Protein AF-A0A2E5R6D4-F1 (afdb_monomer_lite)

pLDDT: mean 93.15, std 5.1, range [67.31, 98.19]

Secondary structure (DSSP, 8-state):
--HHHHHHHHHHHHHHHHHHHHHHS----HHHHHHHHHHHHHHHHHHHHHHHS-HHHHHHHHHHHHHHHHHTTT--HHHHHHHHHTT--TTPPP--HHHHTTHHHH-TTHHHHHHHHHHHHHHHHHH--

Sequence (129 aa):
MNRNKKISLFIFFSLTQYLIDSYQNPCTTNIGECLLLFHHFVSGYIYLGGFLFNPLYHLIFCTIVLIYWITNNHKCELTVITNKYCEYQENQPFNDFLQILHISSINKNIHWYLLPAIIFYDLYKIFNL

Foldseek 3Di:
DDLVVLVVVLLVQLVVLLVVQCVVQNFPDPVLSVLSSVVSSLVSCLQCVLVSHPLVVSLVSLVVQVVVCVVPVNDDVSQQVSCVRRVHDSPDDGRHPCVVVVVCVVPVCVVVVSSVVSSVVSVCVVVVD

Structure (mmCIF, N/CA/C/O backbone):
data_AF-A0A2E5R6D4-F1
#
_entry.id   AF-A0A2E5R6D4-F1
#
loop_
_atom_site.group_PDB
_atom_site.id
_atom_site.type_symbol
_atom_site.label_atom_id
_atom_site.label_alt_id
_atom_site.label_comp_id
_atom_site.label_asym_id
_atom_site.label_entity_id
_atom_site.label_seq_id
_atom_site.pdbx_PDB_ins_code
_atom_site.Cartn_x
_atom_site.Cartn_y
_atom_site.Cartn_z
_atom_site.occupancy
_atom_site.B_iso_or_equiv
_atom_site.auth_seq_id
_atom_site.auth_comp_id
_atom_site.auth_asym_id
_atom_site.auth_atom_id
_atom_site.pdbx_PDB_model_num
ATOM 1 N N . MET A 1 1 ? -10.110 -10.753 17.405 1.00 86.19 1 MET A N 1
ATOM 2 C CA . MET A 1 1 ? -9.155 -11.690 16.759 1.00 86.19 1 MET A CA 1
ATOM 3 C C . MET A 1 1 ? -7.847 -11.700 17.542 1.00 86.19 1 MET A C 1
ATOM 5 O O . MET A 1 1 ? -7.415 -10.623 17.939 1.00 86.19 1 MET A O 1
ATOM 9 N N . ASN A 1 2 ? -7.242 -12.869 17.802 1.00 95.38 2 ASN A N 1
ATOM 10 C CA . ASN A 1 2 ? -5.959 -12.922 18.518 1.00 95.38 2 ASN A CA 1
ATOM 11 C C . ASN A 1 2 ? -4.821 -12.309 17.671 1.00 95.38 2 ASN A C 1
ATOM 13 O O . ASN A 1 2 ? -4.948 -12.176 16.451 1.00 95.38 2 ASN A O 1
ATOM 17 N N . ARG A 1 3 ? -3.718 -11.919 18.324 1.00 95.12 3 ARG A N 1
ATOM 18 C CA . ARG A 1 3 ? -2.582 -11.236 17.680 1.00 95.12 3 ARG A CA 1
ATOM 19 C C . ARG A 1 3 ? -2.021 -12.020 16.491 1.00 95.12 3 ARG A C 1
ATOM 21 O O . ARG A 1 3 ? -1.806 -11.437 15.436 1.00 95.12 3 ARG A O 1
ATOM 28 N N . ASN A 1 4 ? -1.850 -13.331 16.641 1.00 97.06 4 ASN A N 1
ATOM 29 C CA . ASN A 1 4 ? -1.262 -14.166 15.593 1.00 97.06 4 ASN A CA 1
ATOM 30 C C . ASN A 1 4 ? -2.146 -14.199 14.344 1.00 97.06 4 ASN A C 1
ATOM 32 O O . ASN A 1 4 ? -1.646 -13.968 13.255 1.00 97.06 4 ASN A O 1
ATOM 36 N N . LYS A 1 5 ? -3.468 -14.361 14.494 1.00 97.44 5 LYS A N 1
ATOM 37 C CA . LYS A 1 5 ? -4.402 -14.322 13.358 1.00 97.44 5 LYS A CA 1
ATOM 38 C C . LYS A 1 5 ? -4.417 -12.955 12.662 1.00 97.44 5 LYS A C 1
ATOM 40 O O . LYS A 1 5 ? -4.512 -12.914 11.443 1.00 97.44 5 LYS A O 1
ATOM 45 N N . LYS A 1 6 ? -4.287 -11.849 13.411 1.00 97.69 6 LYS A N 1
ATOM 46 C CA . LYS A 1 6 ? -4.147 -10.489 12.845 1.00 97.69 6 LYS A CA 1
ATOM 47 C C . LYS A 1 6 ? -2.901 -10.368 11.971 1.00 97.69 6 LYS A C 1
ATOM 49 O O . LYS A 1 6 ? -3.001 -9.925 10.834 1.00 97.69 6 LYS A O 1
ATOM 54 N N . ILE A 1 7 ? -1.756 -10.817 12.484 1.00 97.69 7 ILE A N 1
ATOM 55 C CA . ILE A 1 7 ? -0.485 -10.809 11.749 1.00 97.69 7 ILE A CA 1
ATOM 56 C C . ILE A 1 7 ? -0.559 -11.731 10.528 1.00 97.69 7 ILE A C 1
ATOM 58 O O . ILE A 1 7 ? -0.183 -11.315 9.440 1.00 97.69 7 ILE A O 1
ATOM 62 N N . SER A 1 8 ? -1.089 -12.947 10.675 1.00 98.06 8 SER A N 1
ATOM 63 C CA . SER A 1 8 ? -1.243 -13.886 9.561 1.00 98.06 8 SER A CA 1
ATOM 64 C C . SER A 1 8 ? -2.136 -13.329 8.459 1.00 98.06 8 SER A C 1
ATOM 66 O O . SER A 1 8 ? -1.781 -13.455 7.294 1.00 98.06 8 SER A O 1
ATOM 68 N N . LEU A 1 9 ? -3.258 -12.685 8.807 1.00 97.44 9 LEU A N 1
ATOM 69 C CA . LEU A 1 9 ? -4.135 -12.069 7.811 1.00 97.44 9 LEU A CA 1
ATOM 70 C C . LEU A 1 9 ? -3.431 -10.924 7.078 1.00 97.44 9 LEU A C 1
ATOM 72 O O . LEU A 1 9 ? -3.525 -10.841 5.861 1.00 97.44 9 LEU A O 1
ATOM 76 N N . PHE A 1 10 ? -2.704 -10.078 7.810 1.00 97.88 10 PHE A N 1
ATOM 77 C CA . PHE A 1 10 ? -1.928 -8.989 7.225 1.00 97.88 10 PHE A CA 1
ATOM 78 C C . PHE A 1 10 ? -0.848 -9.501 6.260 1.00 97.88 10 PHE A C 1
ATOM 80 O O . PHE A 1 10 ? -0.772 -9.038 5.127 1.00 97.88 10 PHE A O 1
ATOM 87 N N . ILE A 1 11 ? -0.057 -10.496 6.679 1.00 98.06 11 ILE A N 1
ATOM 88 C CA . ILE A 1 11 ? 0.978 -11.113 5.837 1.00 98.06 11 ILE A CA 1
ATOM 89 C C . ILE A 1 11 ? 0.349 -11.746 4.597 1.00 98.06 11 ILE A C 1
ATOM 91 O O . ILE A 1 11 ? 0.813 -11.506 3.489 1.00 98.06 11 ILE A O 1
ATOM 95 N N . PHE A 1 12 ? -0.715 -12.531 4.774 1.00 97.19 12 PHE A N 1
ATOM 96 C CA . PHE A 1 12 ? -1.412 -13.176 3.666 1.00 97.19 12 PHE A CA 1
ATOM 97 C C . PHE A 1 12 ? -1.936 -12.152 2.653 1.00 97.19 12 PHE A C 1
ATOM 99 O O . PHE A 1 12 ? -1.750 -12.327 1.450 1.00 97.19 12 PHE A O 1
ATOM 106 N N . PHE A 1 13 ? -2.544 -11.067 3.138 1.00 95.75 13 PHE A N 1
ATOM 107 C CA . PHE A 1 13 ? -3.062 -9.996 2.296 1.00 95.75 13 PHE A CA 1
ATOM 108 C C . PHE A 1 13 ? -1.953 -9.341 1.462 1.00 95.75 13 PHE A C 1
ATOM 110 O O . PHE A 1 13 ? -2.055 -9.303 0.238 1.00 95.75 13 PHE A O 1
ATOM 117 N N . SER A 1 14 ? -0.870 -8.894 2.104 1.00 97.06 14 SER A N 1
ATOM 118 C CA . SER A 1 14 ? 0.239 -8.212 1.425 1.00 97.06 14 SER A CA 1
ATOM 119 C C . SER A 1 14 ? 0.988 -9.136 0.459 1.00 97.06 14 SER A C 1
ATOM 121 O O . SER A 1 14 ? 1.304 -8.733 -0.657 1.00 97.06 14 SER A O 1
ATOM 123 N N . LEU A 1 15 ? 1.226 -10.398 0.844 1.00 97.38 15 LEU A N 1
ATOM 124 C CA . LEU A 1 15 ? 1.886 -11.378 -0.026 1.00 97.38 15 LEU A CA 1
ATOM 125 C C . LEU A 1 15 ? 1.043 -11.734 -1.247 1.00 97.38 15 LEU A C 1
ATOM 127 O O . LEU A 1 15 ? 1.602 -11.947 -2.314 1.00 97.38 15 LEU A O 1
ATOM 131 N N . THR A 1 16 ? -0.283 -11.790 -1.119 1.00 96.31 16 THR A N 1
ATOM 132 C CA . THR A 1 16 ? -1.153 -12.080 -2.267 1.00 96.31 16 THR A CA 1
ATOM 133 C C . THR A 1 16 ? -1.032 -10.992 -3.332 1.00 96.31 16 THR A C 1
ATOM 135 O O . THR A 1 16 ? -0.881 -11.315 -4.505 1.00 96.31 16 THR A O 1
ATOM 138 N N . GLN A 1 17 ? -1.046 -9.716 -2.933 1.00 95.88 17 GLN A N 1
ATOM 139 C CA . GLN A 1 17 ? -0.858 -8.598 -3.866 1.00 95.88 17 GLN A CA 1
ATOM 140 C C . GLN A 1 17 ? 0.522 -8.653 -4.528 1.00 95.88 17 GLN A C 1
ATOM 142 O O . GLN A 1 17 ? 0.618 -8.609 -5.750 1.00 95.88 17 GLN A O 1
ATOM 147 N N . TYR A 1 18 ? 1.569 -8.856 -3.723 1.00 96.81 18 TYR A N 1
ATOM 148 C CA . TYR A 1 18 ? 2.936 -9.007 -4.214 1.00 96.81 18 TYR A CA 1
ATOM 149 C C . TYR A 1 18 ? 3.086 -10.149 -5.227 1.00 96.81 18 TYR A C 1
ATOM 151 O O . TYR A 1 18 ? 3.688 -9.959 -6.278 1.00 96.81 18 TYR A O 1
ATOM 159 N N . LEU A 1 19 ? 2.523 -11.327 -4.945 1.00 96.31 19 LEU A N 1
ATOM 160 C CA . LEU A 1 19 ? 2.610 -12.478 -5.845 1.00 96.31 19 LEU A CA 1
ATOM 161 C C . LEU A 1 19 ? 1.875 -12.236 -7.166 1.00 96.31 19 LEU A C 1
ATOM 163 O O . LEU A 1 19 ? 2.337 -12.700 -8.205 1.00 96.31 19 LEU A O 1
ATOM 167 N N . ILE A 1 20 ? 0.750 -11.514 -7.139 1.00 95.44 20 ILE A N 1
ATOM 168 C CA . ILE A 1 20 ? 0.038 -11.118 -8.360 1.00 95.44 20 ILE A CA 1
ATOM 169 C C . ILE A 1 20 ? 0.916 -10.186 -9.195 1.00 95.44 20 ILE A C 1
ATOM 171 O O . ILE A 1 20 ? 1.068 -10.424 -10.393 1.00 95.44 20 ILE A O 1
ATOM 175 N N . ASP A 1 21 ? 1.523 -9.172 -8.575 1.00 93.94 21 ASP A N 1
ATOM 176 C CA . ASP A 1 21 ? 2.395 -8.240 -9.288 1.00 93.94 21 ASP A CA 1
ATOM 177 C C . ASP A 1 21 ? 3.651 -8.913 -9.829 1.00 93.94 21 ASP A C 1
ATOM 179 O O . ASP A 1 21 ? 3.923 -8.786 -11.015 1.00 93.94 21 ASP A O 1
ATOM 183 N N . SER A 1 22 ? 4.356 -9.698 -9.014 1.00 94.56 22 SER A N 1
ATOM 184 C CA . SER A 1 22 ? 5.556 -10.431 -9.438 1.00 94.56 22 SER A CA 1
ATOM 185 C C . SER A 1 22 ? 5.256 -11.417 -10.580 1.00 94.56 22 SER A C 1
ATOM 187 O O . SER A 1 22 ? 6.093 -11.637 -11.453 1.00 94.56 22 SER A O 1
ATOM 189 N N . TYR A 1 23 ? 4.038 -11.972 -10.637 1.00 94.81 23 TYR A N 1
ATOM 190 C CA . TYR A 1 23 ? 3.605 -12.822 -11.747 1.00 94.81 23 TYR A CA 1
ATOM 191 C C . TYR A 1 23 ? 3.263 -12.036 -13.024 1.00 94.81 23 TYR A C 1
ATOM 193 O O . TYR A 1 23 ? 3.626 -12.463 -14.119 1.00 94.81 23 TYR A O 1
ATOM 201 N N . GLN A 1 24 ? 2.541 -10.916 -12.913 1.00 93.25 24 GLN A N 1
ATOM 202 C CA . GLN A 1 24 ? 2.071 -10.147 -14.075 1.00 93.25 24 GLN A CA 1
ATOM 203 C C . GLN A 1 24 ? 3.142 -9.219 -14.654 1.00 93.25 24 GLN A C 1
ATOM 205 O O . GLN A 1 24 ? 3.241 -9.067 -15.870 1.00 93.25 24 GLN A O 1
ATOM 210 N N . ASN A 1 25 ? 3.930 -8.605 -13.779 1.00 92.38 25 ASN A N 1
ATOM 211 C CA . ASN A 1 25 ? 5.011 -7.682 -14.080 1.00 92.38 25 ASN A CA 1
ATOM 212 C C . ASN A 1 25 ? 6.234 -8.141 -13.271 1.00 92.38 25 ASN A C 1
ATOM 214 O O . ASN A 1 25 ? 6.427 -7.671 -12.149 1.00 92.38 25 ASN A O 1
ATOM 218 N N . PRO A 1 26 ? 7.023 -9.101 -13.782 1.00 93.31 26 PRO A N 1
ATOM 219 C CA . PRO A 1 26 ? 8.186 -9.615 -13.067 1.00 93.31 26 PRO A CA 1
ATOM 220 C C . PRO A 1 26 ? 9.302 -8.568 -12.995 1.00 93.31 26 PRO A C 1
ATOM 222 O O . PRO A 1 26 ? 9.675 -7.977 -14.012 1.00 93.31 26 PRO A O 1
ATOM 225 N N . CYS A 1 27 ? 9.869 -8.379 -11.802 1.00 94.19 27 CYS A N 1
ATOM 226 C CA . CYS A 1 27 ? 10.980 -7.463 -11.580 1.00 94.19 27 CYS A CA 1
ATOM 227 C C . CYS A 1 27 ? 12.305 -8.217 -11.730 1.00 94.19 27 CYS A C 1
ATOM 229 O O . CYS A 1 27 ? 12.508 -9.292 -11.168 1.00 94.19 27 CYS A O 1
ATOM 231 N N . THR A 1 28 ? 13.243 -7.661 -12.492 1.00 92.69 28 THR A N 1
ATOM 232 C CA . THR A 1 28 ? 14.514 -8.338 -12.805 1.00 92.69 28 THR A CA 1
ATOM 233 C C . THR A 1 28 ? 15.596 -8.122 -11.747 1.00 92.69 28 THR A C 1
ATOM 235 O O . THR A 1 28 ? 16.626 -8.799 -11.774 1.00 92.69 28 THR A O 1
ATOM 238 N N . THR A 1 29 ? 15.390 -7.195 -10.804 1.00 96.69 29 THR A N 1
ATOM 239 C CA . THR A 1 29 ? 16.390 -6.834 -9.795 1.00 96.69 29 THR A CA 1
ATOM 240 C C . THR A 1 29 ? 15.961 -7.247 -8.391 1.00 96.69 29 THR A C 1
ATOM 242 O O . THR A 1 29 ? 14.836 -7.003 -7.963 1.00 96.69 29 THR A O 1
ATOM 245 N N . ASN A 1 30 ? 16.897 -7.805 -7.614 1.00 96.62 30 ASN A N 1
ATOM 246 C CA . ASN A 1 30 ? 16.637 -8.192 -6.220 1.00 96.62 30 ASN A CA 1
ATOM 247 C C . ASN A 1 30 ? 16.227 -6.994 -5.346 1.00 96.62 30 ASN A C 1
ATOM 249 O O . ASN A 1 30 ? 15.413 -7.130 -4.438 1.00 96.62 30 ASN A O 1
ATOM 253 N N . ILE A 1 31 ? 16.812 -5.817 -5.600 1.00 97.62 31 ILE A N 1
ATOM 254 C CA . ILE A 1 31 ? 16.472 -4.591 -4.867 1.00 97.62 31 ILE A CA 1
ATOM 255 C C . ILE A 1 31 ? 15.043 -4.165 -5.209 1.00 97.62 31 ILE A C 1
ATOM 257 O O . ILE A 1 31 ? 14.280 -3.848 -4.300 1.00 97.62 31 ILE A O 1
ATOM 261 N N . GLY A 1 32 ? 14.676 -4.191 -6.492 1.00 96.69 32 GLY A N 1
ATOM 262 C CA . GLY A 1 32 ? 13.325 -3.884 -6.940 1.00 96.69 32 GLY A CA 1
ATOM 263 C C . GLY A 1 32 ? 12.289 -4.858 -6.380 1.00 96.69 32 GLY A C 1
ATOM 264 O O . GLY A 1 32 ? 11.279 -4.408 -5.856 1.00 96.69 32 GLY A O 1
ATOM 265 N N . GLU A 1 33 ? 12.576 -6.162 -6.364 1.00 96.81 33 GLU A N 1
ATOM 266 C CA . GLU A 1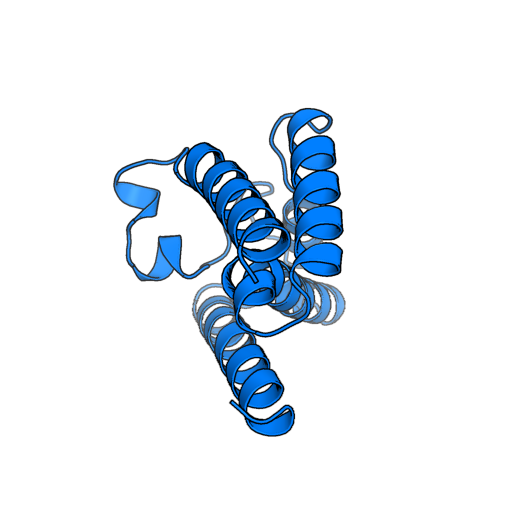 33 ? 11.717 -7.183 -5.742 1.00 96.81 33 GLU A CA 1
ATOM 267 C C . GLU A 1 33 ? 11.496 -6.927 -4.241 1.00 96.81 33 GLU A C 1
ATOM 269 O O . GLU A 1 33 ? 10.364 -6.942 -3.754 1.00 96.81 33 GLU A O 1
ATOM 274 N N . CYS A 1 34 ? 12.556 -6.599 -3.495 1.00 97.81 34 CYS A N 1
ATOM 275 C CA . CYS A 1 34 ? 12.435 -6.216 -2.086 1.00 97.81 34 CYS A CA 1
ATOM 276 C C . CYS A 1 34 ? 11.590 -4.946 -1.895 1.00 97.81 34 CYS A C 1
ATOM 278 O O . CYS A 1 34 ? 10.797 -4.867 -0.954 1.00 97.81 34 CYS A O 1
ATOM 280 N N . LEU A 1 35 ? 11.758 -3.948 -2.768 1.00 97.50 35 LEU A N 1
ATOM 281 C CA . LEU A 1 35 ? 10.987 -2.705 -2.734 1.00 97.50 35 LEU A CA 1
ATOM 282 C C . LEU A 1 35 ? 9.515 -2.934 -3.091 1.00 97.50 35 LEU A C 1
ATOM 284 O O . LEU A 1 35 ? 8.647 -2.371 -2.428 1.00 97.50 35 LEU A O 1
ATOM 288 N N . LEU A 1 36 ? 9.233 -3.796 -4.068 1.00 96.75 36 LEU A N 1
ATOM 289 C CA . LEU A 1 36 ? 7.886 -4.192 -4.469 1.00 96.75 36 LEU A CA 1
ATOM 290 C C . LEU A 1 36 ? 7.175 -4.906 -3.319 1.00 96.75 36 LEU A C 1
ATOM 292 O O . LEU A 1 36 ? 6.073 -4.520 -2.926 1.00 96.75 36 LEU A O 1
ATOM 296 N N . LEU A 1 37 ? 7.840 -5.877 -2.691 1.00 97.50 37 LEU A N 1
ATOM 297 C CA . LEU A 1 37 ? 7.326 -6.538 -1.495 1.00 97.50 37 LEU A CA 1
ATOM 298 C C . LEU A 1 37 ? 7.025 -5.522 -0.385 1.00 97.50 37 LEU A C 1
ATOM 300 O O . LEU A 1 37 ? 5.928 -5.514 0.179 1.00 97.50 37 LEU A O 1
ATOM 304 N N . PHE A 1 38 ? 7.979 -4.637 -0.086 1.00 97.69 38 PHE A N 1
ATOM 305 C CA . PHE A 1 38 ? 7.808 -3.594 0.923 1.00 97.69 38 PHE A CA 1
ATOM 306 C C . PHE A 1 38 ? 6.640 -2.654 0.593 1.00 97.69 38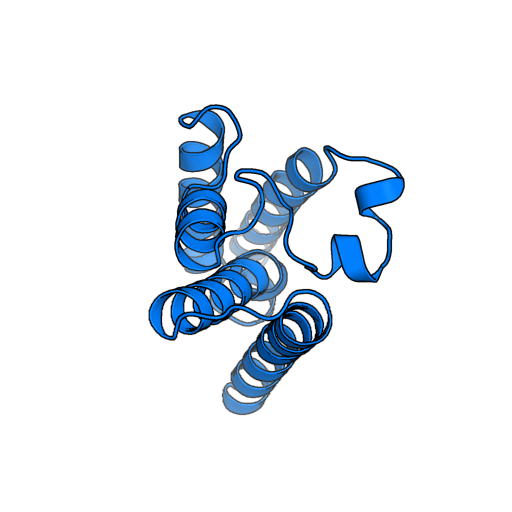 PHE A C 1
ATOM 308 O O . PHE A 1 38 ? 5.852 -2.325 1.482 1.00 97.69 38 PHE A O 1
ATOM 315 N N . HIS A 1 39 ? 6.471 -2.284 -0.677 1.00 96.31 39 HIS A N 1
ATOM 316 C CA . HIS A 1 39 ? 5.346 -1.484 -1.149 1.00 96.31 39 HIS A CA 1
ATOM 317 C C . HIS A 1 39 ? 4.004 -2.139 -0.817 1.00 96.31 39 HIS A C 1
ATOM 319 O O . HIS A 1 39 ? 3.127 -1.478 -0.258 1.00 96.31 39 HIS A O 1
ATOM 325 N N . HIS A 1 40 ? 3.841 -3.438 -1.074 1.00 96.62 40 HIS A N 1
ATOM 326 C CA . HIS A 1 40 ? 2.596 -4.133 -0.737 1.00 96.62 40 HIS A CA 1
ATOM 327 C C . HIS A 1 40 ? 2.360 -4.249 0.768 1.00 96.62 40 HIS A C 1
ATOM 329 O O . HIS A 1 40 ? 1.218 -4.151 1.209 1.00 96.62 40 HIS A O 1
ATOM 335 N N . PHE A 1 41 ? 3.408 -4.373 1.586 1.00 97.38 41 PHE A N 1
ATOM 336 C CA . PHE A 1 41 ? 3.257 -4.294 3.043 1.00 97.38 41 PHE A CA 1
ATOM 337 C C . PHE A 1 41 ? 2.790 -2.911 3.510 1.00 97.38 41 PHE A C 1
ATOM 339 O O . PHE A 1 41 ? 1.925 -2.826 4.383 1.00 97.38 41 PHE A O 1
ATOM 346 N N . VAL A 1 42 ? 3.319 -1.836 2.921 1.00 95.81 42 VAL A N 1
ATOM 347 C CA . VAL A 1 42 ? 2.872 -0.462 3.197 1.00 95.81 42 VAL A CA 1
ATOM 348 C C . VAL A 1 42 ? 1.417 -0.274 2.769 1.00 95.81 42 VAL A C 1
ATOM 350 O O . VAL A 1 42 ? 0.601 0.174 3.572 1.00 95.81 42 VAL A O 1
ATOM 353 N N . SER A 1 43 ? 1.074 -0.673 1.544 1.00 94.19 43 SER A N 1
ATOM 354 C CA . SER A 1 43 ? -0.289 -0.605 1.006 1.00 94.19 43 SER A CA 1
ATOM 355 C C . SER A 1 43 ? -1.274 -1.403 1.866 1.00 94.19 43 SER A C 1
ATOM 357 O O . SER A 1 43 ? -2.297 -0.882 2.312 1.00 94.19 43 SER A O 1
ATOM 359 N N . GLY A 1 44 ? -0.924 -2.641 2.221 1.00 95.81 44 GLY A N 1
ATOM 360 C CA . GLY A 1 44 ? -1.713 -3.466 3.129 1.00 95.81 44 GLY A CA 1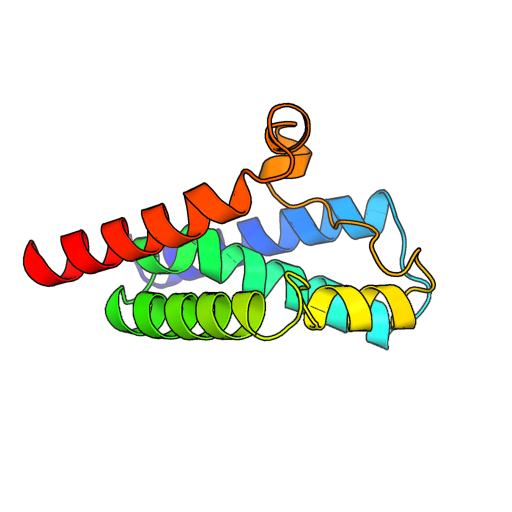
ATOM 361 C C . GLY A 1 44 ? -1.893 -2.830 4.504 1.00 95.81 44 GLY A C 1
ATOM 362 O O . GLY A 1 44 ? -2.968 -2.954 5.095 1.00 95.81 44 GLY A O 1
ATOM 363 N N . TYR A 1 45 ? -0.875 -2.130 5.018 1.00 97.19 45 TYR A N 1
ATOM 364 C CA . TYR A 1 45 ? -0.983 -1.464 6.311 1.00 97.19 45 TYR A CA 1
ATOM 365 C C . TYR A 1 45 ? -1.936 -0.278 6.221 1.00 97.19 45 TYR A C 1
ATOM 367 O O . TYR A 1 45 ? -2.759 -0.165 7.112 1.00 97.19 45 TYR A O 1
ATOM 375 N N . ILE A 1 46 ? -1.910 0.512 5.141 1.00 95.56 46 ILE A N 1
ATOM 376 C CA . ILE A 1 46 ? -2.869 1.610 4.903 1.00 95.56 46 ILE A CA 1
ATOM 377 C C . ILE A 1 46 ? -4.315 1.096 4.872 1.00 95.56 46 ILE A C 1
ATOM 379 O O . ILE A 1 46 ? -5.205 1.710 5.452 1.00 95.56 46 ILE A O 1
ATOM 383 N N . TYR A 1 47 ? -4.576 -0.027 4.196 1.00 94.50 47 TYR A N 1
ATOM 384 C CA . TYR A 1 47 ? -5.949 -0.515 4.032 1.00 94.50 47 TYR A CA 1
ATOM 385 C C . TYR A 1 47 ? -6.488 -1.282 5.245 1.00 94.50 47 TYR A C 1
ATOM 387 O O . TYR A 1 47 ? -7.683 -1.210 5.533 1.00 94.50 47 TYR A O 1
ATOM 395 N N . LEU A 1 48 ? -5.645 -2.045 5.948 1.00 95.88 48 LEU A N 1
ATOM 396 C CA . LEU A 1 48 ? -6.092 -2.956 7.010 1.00 95.88 48 LEU A CA 1
ATOM 397 C C . LEU A 1 48 ? -5.583 -2.588 8.405 1.00 95.88 48 LEU A C 1
ATOM 399 O O . LEU A 1 48 ? -6.049 -3.164 9.393 1.00 95.88 48 LEU A O 1
ATOM 403 N N . GLY A 1 49 ? -4.628 -1.668 8.523 1.00 96.25 49 GLY A N 1
ATOM 404 C CA . GLY A 1 49 ? -3.886 -1.447 9.757 1.00 96.25 49 GLY A CA 1
ATOM 405 C C . GLY A 1 49 ? -4.758 -0.957 10.907 1.00 96.25 49 GLY A C 1
ATOM 406 O O . GLY A 1 49 ? -4.635 -1.478 12.013 1.00 96.25 49 GLY A O 1
ATOM 407 N N . GLY A 1 50 ? -5.708 -0.058 10.651 1.00 95.12 50 GLY A N 1
ATOM 408 C CA . GLY A 1 50 ? -6.643 0.445 11.667 1.00 95.12 50 GLY A CA 1
ATOM 409 C C . GLY A 1 50 ? -7.614 -0.621 12.183 1.00 95.12 50 GLY A C 1
ATOM 410 O O . GLY A 1 50 ? -8.024 -0.607 13.342 1.00 95.12 50 GLY A O 1
ATOM 411 N N . PHE A 1 51 ? -7.955 -1.603 11.343 1.00 95.19 51 PHE A N 1
ATOM 412 C CA . PHE A 1 51 ? -8.794 -2.743 11.725 1.00 95.19 51 PHE A CA 1
ATOM 413 C C . PHE A 1 51 ? -8.003 -3.834 12.468 1.00 95.19 51 PHE A C 1
ATOM 415 O O . PHE A 1 51 ? -8.498 -4.448 13.421 1.00 95.19 51 PHE A O 1
ATOM 422 N N . LEU A 1 52 ? -6.768 -4.099 12.039 1.00 96.88 52 LEU A N 1
ATOM 423 C CA . LEU A 1 52 ? -5.949 -5.190 12.563 1.00 96.88 52 LEU A CA 1
ATOM 424 C C . LEU A 1 52 ? -5.106 -4.793 13.772 1.00 96.88 52 LEU A C 1
ATOM 426 O O . LEU A 1 52 ? -4.948 -5.605 14.689 1.00 96.88 52 LEU A O 1
ATOM 430 N N . PHE A 1 53 ? -4.599 -3.571 13.823 1.00 96.50 53 PHE A N 1
ATOM 431 C CA . PHE A 1 53 ? -3.629 -3.111 14.813 1.00 96.50 53 PHE A CA 1
ATOM 432 C C . PHE A 1 53 ? -4.186 -1.949 15.642 1.00 96.50 53 PHE A C 1
ATOM 434 O O . PHE A 1 53 ? -5.384 -1.899 15.914 1.00 96.50 53 PHE A O 1
ATOM 441 N N . ASN A 1 54 ? -3.306 -1.099 16.171 1.00 96.81 54 ASN A N 1
ATOM 442 C CA . ASN A 1 54 ? -3.702 0.037 16.988 1.00 96.81 54 ASN A CA 1
ATOM 443 C C . ASN A 1 54 ? -4.139 1.200 16.067 1.00 96.81 54 ASN A C 1
ATOM 445 O O . ASN A 1 54 ? -3.315 1.654 15.267 1.00 96.81 54 ASN A O 1
ATOM 449 N N . PRO A 1 55 ? -5.382 1.703 16.188 1.00 97.06 55 PRO A N 1
ATOM 450 C CA . PRO A 1 55 ? -5.901 2.741 15.299 1.00 97.06 55 PRO A CA 1
ATOM 451 C C . PRO A 1 55 ? -5.175 4.084 15.448 1.00 97.06 55 PRO A C 1
ATOM 453 O O . PRO A 1 55 ? -5.083 4.820 14.477 1.00 97.06 55 PRO A O 1
ATOM 456 N N . LEU A 1 56 ? -4.585 4.397 16.609 1.00 97.38 56 LEU A N 1
ATOM 457 C CA . LEU A 1 56 ? -3.803 5.625 16.793 1.00 97.38 56 LEU A CA 1
ATOM 458 C C . LEU A 1 56 ? -2.514 5.604 15.962 1.00 97.38 56 LEU A C 1
ATOM 460 O O . LEU A 1 56 ? -2.204 6.574 15.277 1.00 97.38 56 LEU A O 1
ATOM 464 N N . TYR A 1 57 ? -1.765 4.497 15.987 1.00 97.81 57 TYR A N 1
ATOM 465 C CA . TYR A 1 57 ? -0.548 4.377 15.172 1.00 97.81 57 TYR A CA 1
ATOM 466 C C . TYR A 1 57 ? -0.863 4.326 13.680 1.00 97.81 57 TYR A C 1
ATOM 468 O O . TYR A 1 57 ? -0.107 4.857 12.868 1.00 97.81 57 TYR A O 1
ATOM 476 N N . HIS A 1 58 ? -1.980 3.701 13.320 1.00 98.19 58 HIS A N 1
ATOM 477 C CA . HIS A 1 58 ? -2.457 3.682 11.949 1.00 98.19 58 HIS A CA 1
ATOM 478 C C . HIS A 1 58 ? -2.869 5.077 11.455 1.00 98.19 58 HIS A C 1
ATOM 480 O O . HIS A 1 58 ? -2.421 5.491 10.388 1.00 98.19 58 HIS A O 1
ATOM 486 N N . LEU A 1 59 ? -3.603 5.840 12.271 1.00 98.06 59 LEU A N 1
ATOM 487 C CA . LEU A 1 59 ? -3.987 7.223 11.991 1.00 98.06 59 LEU A CA 1
ATOM 488 C C . LEU A 1 59 ? -2.766 8.114 11.756 1.00 98.06 59 LEU A C 1
ATOM 490 O O . LEU A 1 59 ? -2.712 8.840 10.762 1.00 98.06 59 LEU A O 1
ATOM 494 N N . ILE A 1 60 ? -1.778 8.055 12.656 1.00 98.12 60 ILE A N 1
ATOM 495 C CA . ILE A 1 60 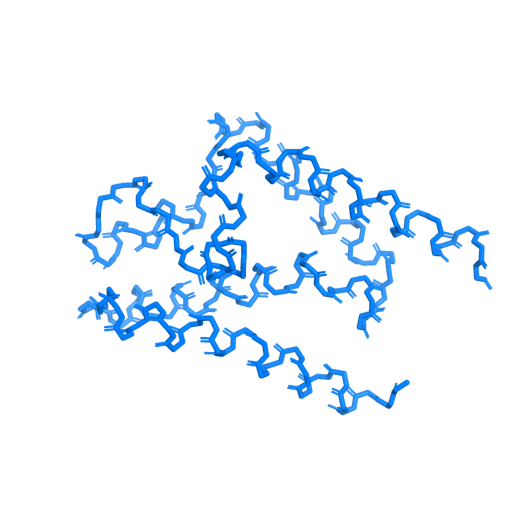? -0.528 8.820 12.525 1.00 98.12 60 ILE A CA 1
ATOM 496 C C . ILE A 1 60 ? 0.162 8.464 11.205 1.00 98.12 60 ILE A C 1
ATOM 498 O O . ILE A 1 60 ? 0.537 9.356 10.445 1.00 98.12 60 ILE A O 1
ATOM 502 N N . PHE A 1 61 ? 0.279 7.170 10.902 1.00 97.44 61 PHE A N 1
ATOM 503 C CA . PHE A 1 61 ? 0.897 6.696 9.669 1.00 97.44 61 PHE A CA 1
ATOM 504 C C . PHE A 1 61 ? 0.160 7.194 8.419 1.00 97.44 61 PHE A C 1
ATOM 506 O O . PHE A 1 61 ? 0.776 7.808 7.550 1.00 97.44 61 PHE A O 1
ATOM 513 N N . CYS A 1 62 ? -1.159 6.997 8.340 1.00 96.94 62 CYS A N 1
ATOM 514 C CA . CYS A 1 62 ? -1.974 7.430 7.204 1.00 96.94 62 CYS A CA 1
ATOM 515 C C . CYS A 1 62 ? -1.952 8.950 7.019 1.00 96.94 62 CYS A C 1
ATOM 517 O O . CYS A 1 62 ? -1.937 9.430 5.888 1.00 96.94 62 CYS A O 1
ATOM 519 N N . THR A 1 63 ? -1.891 9.710 8.113 1.00 96.38 63 THR A N 1
ATOM 520 C CA . THR A 1 63 ? -1.773 11.173 8.070 1.00 96.38 63 THR A CA 1
ATOM 521 C C . THR A 1 63 ? -0.432 11.600 7.476 1.00 96.38 63 THR A C 1
ATOM 523 O O . THR A 1 63 ? -0.404 12.462 6.601 1.00 96.38 63 THR A O 1
ATOM 526 N N . ILE A 1 64 ? 0.676 10.970 7.887 1.00 95.06 64 ILE A N 1
ATOM 527 C CA . ILE A 1 64 ? 2.006 11.220 7.306 1.00 95.06 64 ILE A CA 1
ATOM 528 C C . ILE A 1 64 ? 2.007 10.883 5.814 1.00 95.06 64 ILE A C 1
ATOM 530 O O . ILE A 1 64 ? 2.471 11.691 5.015 1.00 95.06 64 ILE A O 1
ATOM 534 N N . VAL A 1 65 ? 1.449 9.730 5.430 1.00 93.44 65 VAL A N 1
ATOM 535 C CA . VAL A 1 65 ? 1.334 9.326 4.021 1.00 93.44 65 VAL A CA 1
ATOM 536 C C . VAL A 1 65 ? 0.512 10.338 3.223 1.00 93.44 65 VAL A C 1
ATOM 538 O O . VAL A 1 65 ? 0.945 10.746 2.149 1.00 93.44 65 VAL A O 1
ATOM 541 N N . LEU A 1 66 ? -0.635 10.788 3.742 1.00 92.75 66 LEU A N 1
ATOM 542 C CA . LEU A 1 66 ? -1.485 11.775 3.073 1.00 92.75 66 LEU A CA 1
ATOM 543 C C . LEU A 1 66 ? -0.760 13.113 2.885 1.00 92.75 66 LEU A C 1
ATOM 545 O O . LEU A 1 66 ? -0.770 13.656 1.782 1.00 92.75 66 LEU A O 1
ATOM 549 N N . ILE A 1 67 ? -0.112 13.627 3.936 1.00 92.69 67 ILE A N 1
ATOM 550 C CA . ILE A 1 67 ? 0.678 14.864 3.865 1.00 92.69 67 ILE A CA 1
ATOM 551 C C . ILE A 1 67 ? 1.767 14.713 2.809 1.00 92.69 67 ILE A C 1
ATOM 553 O O . ILE A 1 67 ? 1.861 15.545 1.909 1.00 92.69 67 ILE A O 1
ATOM 557 N N . TYR A 1 68 ? 2.537 13.627 2.885 1.00 91.19 68 TYR A N 1
ATOM 558 C CA . TYR A 1 68 ? 3.615 13.347 1.948 1.00 91.19 68 TYR A CA 1
ATOM 559 C C . TYR A 1 68 ? 3.103 13.326 0.501 1.00 91.19 68 TYR A C 1
ATOM 561 O O . TYR A 1 68 ? 3.685 13.958 -0.381 1.00 91.19 68 TYR A O 1
ATOM 569 N N . TRP A 1 69 ? 1.963 12.675 0.269 1.00 89.00 69 TRP A N 1
ATOM 570 C CA . TRP A 1 69 ? 1.355 12.560 -1.050 1.00 89.00 69 TRP A CA 1
ATOM 571 C C . TRP A 1 69 ? 0.889 13.909 -1.613 1.00 89.00 69 TRP A C 1
ATOM 573 O O . TRP A 1 69 ? 1.110 14.198 -2.791 1.00 89.00 69 TRP A O 1
ATOM 583 N N . ILE A 1 70 ? 0.291 14.756 -0.769 1.00 90.88 70 ILE A N 1
ATOM 584 C CA . ILE A 1 70 ? -0.108 16.124 -1.130 1.00 90.88 70 ILE A CA 1
ATOM 585 C C . ILE A 1 70 ? 1.126 16.973 -1.460 1.00 90.88 70 ILE A C 1
ATOM 587 O O . ILE A 1 70 ? 1.112 17.714 -2.439 1.00 90.88 70 ILE A O 1
ATOM 591 N N . THR A 1 71 ? 2.204 16.855 -0.682 1.00 92.94 71 THR A N 1
ATOM 592 C CA . THR A 1 71 ? 3.421 17.657 -0.884 1.00 92.94 71 THR A CA 1
ATOM 593 C C . THR A 1 71 ? 4.288 17.194 -2.053 1.00 92.94 71 TH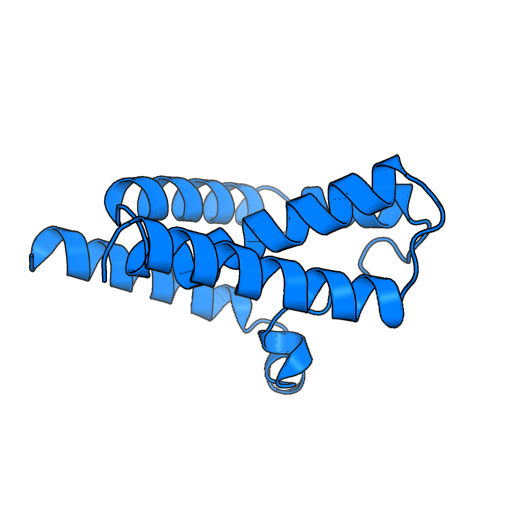R A C 1
ATOM 595 O O . THR A 1 71 ? 5.093 17.978 -2.546 1.00 92.94 71 THR A O 1
ATOM 598 N N . ASN A 1 72 ? 4.131 15.951 -2.519 1.00 88.56 72 ASN A N 1
ATOM 599 C CA . ASN A 1 72 ? 4.966 15.364 -3.568 1.00 88.56 72 ASN A CA 1
ATOM 600 C C . ASN A 1 72 ? 4.203 15.153 -4.888 1.00 88.56 72 ASN A C 1
ATOM 602 O O . ASN A 1 72 ? 4.203 14.062 -5.459 1.00 88.56 72 ASN A O 1
ATOM 606 N N . ASN A 1 73 ? 3.514 16.196 -5.368 1.00 85.56 73 ASN A N 1
ATOM 607 C CA . ASN A 1 73 ? 2.804 16.220 -6.659 1.00 85.56 73 ASN A CA 1
ATOM 608 C C . ASN A 1 73 ? 1.868 15.023 -6.893 1.00 85.56 73 ASN A C 1
ATOM 610 O O . ASN A 1 73 ? 1.766 14.522 -8.013 1.00 85.56 73 ASN A O 1
ATOM 614 N N . HIS A 1 74 ? 1.205 14.535 -5.843 1.00 81.94 74 HIS A N 1
ATOM 615 C CA . HIS A 1 74 ? 0.317 13.379 -5.936 1.00 81.94 74 HIS A CA 1
ATOM 616 C C . HIS A 1 74 ? 1.024 12.096 -6.412 1.00 81.94 74 HIS A C 1
ATOM 618 O O . HIS A 1 74 ? 0.379 11.193 -6.950 1.00 81.94 74 HIS A O 1
ATOM 624 N N . LYS A 1 75 ? 2.330 11.958 -6.156 1.00 80.19 75 LYS A N 1
ATOM 625 C CA . LYS A 1 75 ? 3.092 10.726 -6.384 1.00 80.19 75 LYS A CA 1
ATOM 626 C C . LYS A 1 75 ? 3.430 10.027 -5.067 1.00 80.19 75 LYS A C 1
ATOM 628 O O . LYS A 1 75 ? 3.779 10.662 -4.074 1.00 80.19 75 LYS A O 1
ATOM 633 N N . CYS A 1 76 ? 3.366 8.698 -5.077 1.00 85.56 76 CYS A N 1
ATOM 634 C CA . CYS A 1 76 ? 3.974 7.881 -4.034 1.00 85.56 76 CYS A CA 1
ATOM 635 C C . CYS A 1 76 ? 5.441 7.642 -4.412 1.00 85.56 76 CYS A C 1
ATOM 637 O O . CYS A 1 76 ? 5.723 6.930 -5.375 1.00 85.56 76 CYS A O 1
ATOM 639 N N . GLU A 1 77 ? 6.381 8.232 -3.671 1.00 89.44 77 GLU A N 1
ATOM 640 C CA . GLU A 1 77 ? 7.814 8.099 -3.971 1.00 89.44 77 GLU A CA 1
ATOM 641 C C . GLU A 1 77 ? 8.274 6.638 -3.925 1.00 89.44 77 GLU A C 1
ATOM 643 O O . GLU A 1 77 ? 9.059 6.216 -4.769 1.00 89.44 77 GLU A O 1
ATOM 648 N N . LEU A 1 78 ? 7.714 5.833 -3.015 1.00 92.25 78 LEU A N 1
ATOM 649 C CA . LEU A 1 78 ? 8.001 4.402 -2.965 1.00 92.25 78 LEU A CA 1
ATOM 650 C C . LEU A 1 78 ? 7.655 3.707 -4.289 1.00 92.25 78 LEU A C 1
ATOM 652 O O . LEU A 1 78 ? 8.436 2.883 -4.754 1.00 92.25 78 LEU A O 1
ATOM 656 N N . THR A 1 79 ? 6.535 4.060 -4.927 1.00 92.56 79 THR A N 1
ATOM 657 C CA . THR A 1 79 ? 6.179 3.539 -6.257 1.00 92.56 79 THR A CA 1
ATOM 658 C C . THR A 1 79 ? 7.186 3.972 -7.313 1.00 92.56 79 THR A C 1
ATOM 660 O O . THR A 1 79 ? 7.681 3.132 -8.054 1.00 92.56 79 THR A O 1
ATOM 663 N N . VAL A 1 80 ? 7.555 5.255 -7.345 1.00 93.75 80 VAL A N 1
ATOM 664 C CA . VAL A 1 80 ? 8.519 5.794 -8.323 1.00 93.75 80 VAL A CA 1
ATOM 665 C C . VAL A 1 80 ? 9.886 5.118 -8.186 1.00 93.75 80 VAL A C 1
ATOM 667 O O . VAL A 1 80 ? 10.480 4.702 -9.180 1.00 93.75 80 VAL A O 1
ATOM 670 N N . ILE A 1 81 ? 10.378 4.968 -6.954 1.00 95.19 81 ILE A N 1
ATOM 671 C CA . ILE A 1 81 ? 11.648 4.294 -6.670 1.00 95.19 81 ILE A CA 1
ATOM 672 C C . ILE A 1 81 ? 11.560 2.822 -7.080 1.00 95.19 81 ILE A C 1
ATOM 674 O O . ILE A 1 81 ? 12.455 2.333 -7.764 1.00 95.19 81 ILE A O 1
ATOM 678 N N . THR A 1 82 ? 10.483 2.124 -6.715 1.00 96.00 82 THR A N 1
ATOM 679 C CA . THR A 1 82 ? 10.298 0.708 -7.067 1.00 96.00 82 THR A CA 1
ATOM 680 C C . THR A 1 82 ? 10.259 0.521 -8.585 1.00 96.00 82 THR A C 1
ATOM 682 O O . THR A 1 82 ? 11.020 -0.288 -9.108 1.00 96.00 82 THR A O 1
ATOM 685 N N . ASN A 1 83 ? 9.477 1.333 -9.306 1.00 95.69 83 ASN A N 1
ATOM 686 C CA . ASN A 1 83 ? 9.407 1.309 -10.771 1.00 95.69 83 ASN A CA 1
ATOM 687 C C . ASN A 1 83 ? 10.777 1.534 -11.410 1.00 95.69 83 ASN A C 1
ATOM 689 O O . ASN A 1 83 ? 11.139 0.830 -12.346 1.00 95.69 83 ASN A O 1
ATOM 693 N N . LYS A 1 84 ? 11.574 2.461 -10.868 1.00 96.12 84 LYS A N 1
ATOM 694 C CA . LYS A 1 84 ? 12.940 2.704 -11.340 1.00 96.12 84 LYS A CA 1
ATOM 695 C C . LYS A 1 84 ? 13.839 1.474 -11.177 1.00 96.12 84 LYS A C 1
ATOM 697 O O . LYS A 1 84 ? 14.585 1.162 -12.097 1.00 96.12 84 LYS A O 1
ATOM 702 N N . TYR A 1 85 ? 13.796 0.795 -10.030 1.00 97.00 85 TYR A N 1
ATOM 703 C CA . TYR A 1 85 ? 14.616 -0.401 -9.790 1.00 9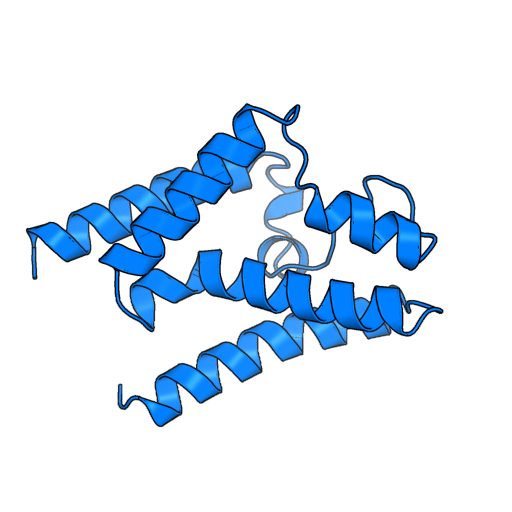7.00 85 TYR A CA 1
ATOM 704 C C . TYR A 1 85 ? 14.124 -1.635 -10.551 1.00 97.00 85 TYR A C 1
ATOM 706 O O . TYR A 1 85 ? 14.932 -2.510 -10.850 1.00 97.00 85 TYR A O 1
ATOM 714 N N . CYS A 1 86 ? 12.834 -1.709 -10.865 1.00 95.25 86 CYS A N 1
ATOM 715 C CA . CYS A 1 86 ? 12.260 -2.784 -11.670 1.00 95.25 86 CYS A CA 1
ATOM 716 C C . CYS A 1 86 ? 12.235 -2.491 -13.175 1.00 95.25 86 CYS A C 1
ATOM 718 O O . CYS A 1 86 ? 11.743 -3.316 -13.935 1.00 95.25 86 CYS A O 1
ATOM 720 N N . GLU A 1 87 ? 12.769 -1.344 -13.607 1.00 95.12 87 GLU A N 1
ATOM 721 C CA . GLU A 1 87 ? 12.782 -0.914 -15.013 1.00 95.12 87 GLU A CA 1
ATOM 722 C C . GLU A 1 87 ? 11.373 -0.815 -15.635 1.00 95.12 87 GLU A C 1
ATOM 724 O O . GLU A 1 87 ? 11.182 -0.968 -16.841 1.00 95.12 87 GLU A O 1
ATOM 729 N N . TYR A 1 88 ? 10.368 -0.523 -14.807 1.00 94.12 88 TYR A N 1
ATOM 730 C CA . TYR A 1 88 ? 8.998 -0.268 -15.248 1.00 94.12 88 TYR A CA 1
ATOM 731 C C . TYR A 1 88 ? 8.841 1.170 -15.743 1.00 94.12 88 TYR A C 1
ATOM 733 O O . TYR A 1 88 ? 9.693 2.036 -15.518 1.00 94.12 88 TYR A O 1
ATOM 741 N N . GLN A 1 89 ? 7.704 1.465 -16.382 1.00 92.06 89 GLN A N 1
ATOM 742 C CA . GLN A 1 89 ? 7.346 2.860 -16.642 1.00 92.06 89 GLN A CA 1
ATOM 743 C C . GLN A 1 89 ? 7.242 3.616 -15.307 1.00 92.06 89 GLN A C 1
ATOM 745 O O . GLN A 1 89 ? 6.666 3.105 -14.352 1.00 92.06 89 GLN A O 1
ATOM 750 N N . GLU A 1 90 ? 7.769 4.845 -15.233 1.00 85.62 90 GLU A N 1
ATOM 751 C CA . GLU A 1 90 ? 7.917 5.606 -13.972 1.00 85.62 90 GLU A CA 1
ATOM 752 C C . GLU A 1 90 ? 6.624 5.668 -13.140 1.00 85.62 90 GLU A C 1
ATOM 754 O O . GLU A 1 90 ? 6.658 5.568 -11.915 1.00 85.62 90 GLU A O 1
ATOM 759 N N . ASN A 1 91 ? 5.477 5.789 -13.812 1.00 85.50 91 ASN A N 1
ATOM 760 C CA . ASN A 1 91 ? 4.161 5.902 -13.184 1.00 85.50 91 ASN A CA 1
ATOM 761 C C . ASN A 1 91 ? 3.294 4.649 -13.390 1.00 85.50 91 ASN A C 1
ATOM 763 O O . ASN A 1 91 ? 2.068 4.745 -13.335 1.00 85.50 91 ASN A O 1
ATOM 767 N N . GLN A 1 92 ? 3.903 3.492 -13.663 1.00 89.38 92 GLN A N 1
ATOM 768 C CA . GLN A 1 92 ? 3.182 2.227 -13.712 1.00 89.38 92 GLN A CA 1
ATOM 769 C C . GLN A 1 92 ? 2.575 1.947 -12.330 1.00 89.38 92 GLN A C 1
ATOM 771 O O . GLN A 1 92 ? 3.307 1.947 -11.336 1.00 89.38 92 GLN A O 1
ATOM 776 N N . PRO A 1 93 ? 1.250 1.764 -12.233 1.00 88.31 93 PRO A N 1
ATOM 777 C CA . PRO A 1 93 ? 0.626 1.400 -10.975 1.00 88.31 93 PRO A CA 1
ATOM 778 C C . PRO A 1 93 ? 0.868 -0.088 -10.672 1.00 88.31 93 PRO A C 1
ATOM 780 O O . PRO A 1 93 ? 0.977 -0.909 -11.581 1.00 88.31 93 PRO A O 1
ATOM 783 N N . PHE A 1 94 ? 0.950 -0.416 -9.384 1.00 91.00 94 PHE A N 1
ATOM 784 C CA . PHE A 1 94 ? 1.060 -1.786 -8.867 1.00 91.00 94 PHE A CA 1
ATOM 785 C C . PHE A 1 94 ? -0.316 -2.372 -8.600 1.00 91.00 94 PHE A C 1
ATOM 787 O O . PHE A 1 94 ? -1.180 -1.630 -8.138 1.00 91.00 94 PHE A O 1
ATOM 794 N N . ASN A 1 95 ? -0.522 -3.670 -8.820 1.00 88.31 95 ASN A N 1
ATOM 795 C CA . ASN A 1 95 ? -1.791 -4.364 -8.609 1.00 88.31 95 ASN A CA 1
ATOM 796 C C . ASN A 1 95 ? -2.151 -4.475 -7.121 1.00 88.31 95 ASN A C 1
ATOM 798 O O . ASN A 1 95 ? -2.110 -5.536 -6.494 1.00 88.31 95 ASN A O 1
ATOM 802 N N . ASP A 1 96 ? -2.568 -3.357 -6.542 1.00 84.31 96 ASP A N 1
ATOM 803 C CA . ASP A 1 96 ? -3.232 -3.340 -5.256 1.00 84.31 96 ASP A CA 1
ATOM 804 C C . ASP A 1 96 ? -4.666 -3.874 -5.366 1.00 84.31 96 ASP A C 1
ATOM 806 O O . ASP A 1 96 ? -5.196 -4.154 -6.442 1.00 84.31 96 ASP A O 1
ATOM 810 N N . PHE A 1 97 ? -5.328 -4.034 -4.225 1.00 84.00 97 PHE A N 1
ATOM 811 C CA . PHE A 1 97 ? -6.669 -4.613 -4.195 1.00 84.00 97 PHE A CA 1
ATOM 812 C C . PHE A 1 97 ? -7.692 -3.817 -5.021 1.00 84.00 97 PHE A C 1
ATOM 814 O O . PHE A 1 97 ? -8.611 -4.406 -5.587 1.00 84.00 97 PHE A O 1
ATOM 821 N N . LEU A 1 98 ? -7.533 -2.493 -5.127 1.00 85.81 98 LEU A N 1
ATOM 822 C CA . LEU A 1 98 ? -8.428 -1.673 -5.940 1.00 85.81 98 LEU A CA 1
ATOM 823 C C . LEU A 1 98 ? -8.246 -1.953 -7.428 1.00 85.81 98 LEU A C 1
ATOM 825 O O . LEU A 1 98 ? -9.231 -1.945 -8.164 1.00 85.81 98 LEU A O 1
ATOM 829 N N . GLN A 1 99 ? -7.016 -2.210 -7.865 1.00 86.50 99 GLN A N 1
ATOM 830 C CA . GLN A 1 99 ? -6.733 -2.642 -9.230 1.00 86.50 99 GLN A CA 1
ATOM 831 C C . GLN A 1 99 ? -7.191 -4.072 -9.483 1.00 86.50 99 GLN A C 1
ATOM 833 O O . GLN A 1 99 ? -7.882 -4.299 -10.470 1.00 86.50 99 GLN A O 1
ATOM 838 N N . ILE A 1 100 ? -6.926 -5.003 -8.564 1.00 87.06 100 ILE A N 1
ATOM 839 C CA . ILE A 1 100 ? -7.365 -6.404 -8.675 1.00 87.06 100 ILE A CA 1
ATOM 840 C C . ILE A 1 100 ? -8.895 -6.502 -8.785 1.00 87.06 100 ILE A C 1
ATOM 842 O O . ILE A 1 100 ? -9.414 -7.291 -9.568 1.00 87.06 100 ILE A O 1
ATOM 846 N N . LEU A 1 101 ? -9.633 -5.682 -8.032 1.00 87.44 101 LEU A N 1
ATOM 847 C CA . LEU A 1 101 ? -11.096 -5.609 -8.108 1.00 87.44 101 LEU A CA 1
ATOM 848 C C . LEU A 1 101 ? -11.624 -4.701 -9.232 1.00 87.44 101 LEU A C 1
ATOM 850 O O . LEU A 1 101 ? -12.830 -4.467 -9.310 1.00 87.44 101 LEU A O 1
ATOM 854 N N . HIS A 1 102 ? -10.749 -4.147 -10.071 1.00 86.00 102 HIS A N 1
ATOM 855 C CA . HIS A 1 102 ? -11.076 -3.173 -11.117 1.00 86.00 102 HIS A CA 1
ATOM 856 C C . HIS A 1 102 ? -11.810 -1.908 -10.619 1.00 86.00 102 HIS A C 1
ATOM 858 O O . HIS A 1 102 ? -12.412 -1.185 -11.412 1.00 86.00 102 HIS A O 1
ATOM 864 N N . ILE A 1 103 ? -11.733 -1.568 -9.332 1.00 85.75 103 ILE A N 1
ATOM 865 C CA . ILE A 1 103 ? -12.343 -0.353 -8.765 1.00 85.75 103 ILE A CA 1
ATOM 866 C C . ILE A 1 103 ? -11.643 0.902 -9.303 1.00 85.75 103 ILE A C 1
ATOM 868 O O . ILE A 1 103 ? -12.298 1.895 -9.627 1.00 85.75 103 ILE A O 1
ATOM 872 N N . SER A 1 104 ? -10.317 0.854 -9.462 1.00 83.12 104 SER A N 1
ATOM 873 C CA . SER A 1 104 ? -9.526 1.963 -10.019 1.00 83.12 104 SER A CA 1
ATOM 874 C C . SER A 1 104 ? -9.882 2.286 -11.477 1.00 83.12 104 SER A C 1
ATOM 876 O O . SER A 1 104 ? -9.701 3.423 -11.917 1.00 83.12 104 SER A O 1
ATOM 878 N N . SER A 1 105 ? -10.442 1.320 -12.217 1.00 84.06 105 SER A N 1
ATOM 879 C CA . SER A 1 105 ? -10.928 1.534 -13.586 1.00 84.06 105 SER A CA 1
ATOM 880 C C . SER A 1 105 ? -12.176 2.423 -13.632 1.00 84.06 105 SER A C 1
ATOM 882 O O . SER A 1 105 ? -12.363 3.172 -14.589 1.00 84.06 105 SER A O 1
ATOM 884 N N . ILE A 1 106 ? -12.989 2.393 -12.568 1.00 87.69 106 ILE A N 1
ATOM 885 C CA . ILE A 1 106 ? -14.206 3.200 -12.427 1.00 87.69 106 ILE A CA 1
ATOM 886 C C . ILE A 1 106 ? -13.836 4.637 -12.050 1.00 87.69 106 ILE A C 1
ATOM 888 O O . ILE A 1 106 ? -14.397 5.590 -12.586 1.00 87.69 106 ILE A O 1
ATOM 892 N N . ASN A 1 107 ? -12.881 4.808 -11.130 1.00 85.75 107 ASN A N 1
ATOM 893 C CA . ASN A 1 107 ? -12.401 6.121 -10.715 1.00 85.75 107 ASN A CA 1
ATOM 894 C C . ASN A 1 107 ? -10.893 6.098 -10.438 1.00 85.75 107 ASN A C 1
ATOM 896 O O . ASN A 1 107 ? -10.440 5.594 -9.411 1.00 85.75 107 ASN A O 1
ATOM 900 N N . LYS A 1 108 ? -10.119 6.734 -11.323 1.00 81.69 108 LYS A N 1
ATOM 901 C CA . LYS A 1 108 ? -8.652 6.824 -11.213 1.00 81.69 108 LYS A CA 1
ATOM 902 C C . LYS A 1 108 ? -8.179 7.574 -9.962 1.00 81.69 108 LYS A C 1
ATOM 904 O O . LYS A 1 108 ? -7.064 7.361 -9.506 1.00 81.69 108 LYS A O 1
ATOM 909 N N . ASN A 1 109 ? -9.038 8.414 -9.385 1.00 84.81 109 ASN A N 1
ATOM 910 C CA . ASN A 1 109 ? -8.756 9.192 -8.182 1.00 84.81 109 ASN A CA 1
ATOM 911 C C . ASN A 1 109 ? -9.338 8.546 -6.916 1.00 84.81 109 ASN A C 1
ATOM 913 O O . ASN A 1 109 ? -9.404 9.205 -5.881 1.00 84.81 109 ASN A O 1
ATOM 917 N N . ILE A 1 110 ? -9.766 7.277 -6.963 1.00 88.12 110 ILE A N 1
ATOM 918 C CA . ILE A 1 110 ? -10.448 6.611 -5.841 1.00 88.12 110 ILE A CA 1
ATOM 919 C C . ILE A 1 110 ? -9.656 6.683 -4.525 1.00 88.12 110 ILE A C 1
ATOM 921 O O . ILE A 1 110 ? -10.237 6.867 -3.455 1.00 88.12 110 ILE A O 1
ATOM 925 N N . HIS A 1 111 ? -8.326 6.624 -4.597 1.00 85.12 111 HIS A N 1
ATOM 926 C CA . HIS A 1 111 ? -7.461 6.693 -3.423 1.00 85.12 111 HIS A CA 1
ATOM 927 C C . HIS A 1 111 ? -7.573 8.022 -2.656 1.00 85.12 111 HIS A C 1
ATOM 929 O O . HIS A 1 111 ? -7.460 8.018 -1.430 1.00 85.12 111 HIS A O 1
ATOM 935 N N . TRP A 1 112 ? -7.872 9.134 -3.343 1.00 87.06 112 TRP A N 1
ATOM 936 C CA . TRP A 1 112 ? -8.101 10.443 -2.715 1.00 87.06 112 TRP A CA 1
ATOM 937 C C . TRP A 1 112 ? -9.363 10.483 -1.860 1.00 87.06 112 TRP A C 1
ATOM 939 O O . TRP A 1 112 ? -9.469 11.324 -0.975 1.00 87.06 112 TRP A O 1
ATOM 949 N N . TYR A 1 113 ? -10.304 9.570 -2.094 1.00 90.44 113 TYR A N 1
ATOM 950 C CA . TYR A 1 113 ? -11.501 9.426 -1.271 1.00 90.44 113 TYR A CA 1
ATOM 951 C C . TYR A 1 113 ? -11.300 8.376 -0.175 1.00 90.44 113 TYR A C 1
ATOM 953 O O . TYR A 1 113 ? -11.747 8.567 0.955 1.00 90.44 113 TYR A O 1
ATOM 961 N N . LEU A 1 114 ? -10.591 7.288 -0.487 1.00 91.69 114 LEU A N 1
ATOM 962 C CA . LEU A 1 114 ? -10.363 6.190 0.451 1.00 91.69 114 LEU A CA 1
ATOM 963 C C . LEU A 1 114 ? -9.463 6.579 1.618 1.00 91.69 114 LEU A C 1
ATOM 965 O O . LEU A 1 114 ? -9.802 6.268 2.754 1.00 91.69 114 LEU A O 1
ATOM 969 N N . LEU A 1 115 ? -8.344 7.265 1.372 1.00 92.56 115 LEU A N 1
ATOM 970 C CA . LEU A 1 115 ? -7.402 7.585 2.446 1.00 92.56 115 LEU A CA 1
ATOM 971 C C . LEU A 1 115 ? -8.019 8.522 3.508 1.00 92.56 115 LEU A C 1
ATOM 973 O O . LEU A 1 115 ? -7.920 8.204 4.694 1.00 92.56 115 LEU A O 1
ATOM 977 N N . PRO A 1 116 ? -8.747 9.600 3.145 1.00 93.44 116 PRO A N 1
ATOM 978 C CA . PRO A 1 116 ? -9.522 10.366 4.121 1.00 93.44 116 PRO A CA 1
ATOM 979 C C . PRO A 1 116 ? -10.604 9.540 4.823 1.00 93.44 116 PRO A C 1
ATOM 981 O O . PRO A 1 116 ? -10.768 9.670 6.032 1.00 93.44 116 PRO A O 1
ATOM 984 N N . ALA A 1 117 ? -11.325 8.665 4.109 1.00 95.12 117 ALA A N 1
ATOM 985 C CA . ALA A 1 117 ? -12.339 7.805 4.724 1.00 95.12 117 ALA A CA 1
ATOM 986 C C . ALA A 1 117 ? -11.739 6.851 5.774 1.00 95.12 117 ALA A C 1
ATOM 988 O O . ALA A 1 117 ? -12.331 6.648 6.833 1.00 95.12 117 ALA A O 1
ATOM 989 N N . ILE A 1 118 ? -10.543 6.317 5.515 1.00 96.19 118 ILE A N 1
ATOM 990 C CA . ILE A 1 118 ? -9.772 5.493 6.454 1.00 96.19 118 ILE A CA 1
ATOM 991 C C . ILE A 1 118 ? -9.362 6.308 7.689 1.00 96.19 118 ILE A C 1
ATOM 993 O O . ILE A 1 118 ? -9.555 5.855 8.814 1.00 96.19 118 ILE A O 1
ATOM 997 N N . ILE A 1 119 ? -8.879 7.538 7.498 1.00 96.56 119 ILE A N 1
ATOM 998 C CA . ILE A 1 119 ? -8.551 8.455 8.600 1.00 96.56 119 ILE A CA 1
ATOM 999 C C . ILE A 1 119 ? -9.789 8.741 9.464 1.00 96.56 119 ILE A C 1
ATOM 1001 O O . ILE A 1 119 ? -9.719 8.669 10.692 1.00 96.56 119 ILE A O 1
ATOM 1005 N N . PHE A 1 120 ? -10.943 9.014 8.847 1.00 96.62 120 PHE A N 1
ATOM 1006 C CA . PHE A 1 120 ? -12.201 9.195 9.577 1.00 96.62 120 PHE A CA 1
ATOM 1007 C C . PHE A 1 120 ? -12.617 7.935 10.339 1.00 96.62 120 PHE A C 1
ATOM 1009 O O . PHE A 1 120 ? -13.081 8.037 11.475 1.00 96.62 120 PHE A O 1
ATOM 1016 N N . TYR A 1 121 ? -12.429 6.754 9.747 1.00 96.50 121 TYR A N 1
ATOM 1017 C CA . TYR A 1 121 ? -12.674 5.482 10.419 1.00 96.50 121 TYR A CA 1
ATOM 1018 C C . TYR A 1 121 ? -11.789 5.313 11.664 1.00 96.50 121 TYR A C 1
ATOM 1020 O O . TYR A 1 121 ? -12.301 4.931 12.720 1.00 96.50 121 TYR A O 1
ATOM 1028 N N . ASP A 1 122 ? -10.497 5.639 11.582 1.00 96.56 122 ASP A N 1
ATOM 1029 C CA . ASP A 1 122 ? -9.593 5.560 12.734 1.00 96.56 122 ASP A CA 1
ATOM 1030 C C . ASP A 1 122 ? -9.999 6.533 13.841 1.00 96.56 122 ASP A C 1
ATOM 1032 O O . ASP A 1 122 ? -10.068 6.143 15.006 1.00 96.56 122 ASP A O 1
ATOM 1036 N N . LEU A 1 123 ? -10.322 7.782 13.487 1.00 97.50 123 LEU A N 1
ATOM 1037 C CA . LEU A 1 123 ? -10.815 8.781 14.438 1.00 97.50 123 LEU A CA 1
ATOM 1038 C C . LEU A 1 123 ? -12.084 8.287 15.136 1.00 97.50 123 LEU A C 1
ATOM 1040 O O . LEU A 1 123 ? -12.165 8.311 16.363 1.00 97.50 123 LEU A O 1
ATOM 1044 N N . TYR A 1 124 ? -13.052 7.776 14.371 1.00 97.12 124 TYR A N 1
ATOM 1045 C CA . TYR A 1 124 ? -14.273 7.202 14.929 1.00 97.12 124 TYR A CA 1
ATOM 1046 C C . TYR A 1 124 ? -13.959 6.073 15.913 1.00 97.12 124 TYR A C 1
ATOM 1048 O O . TYR A 1 124 ? -14.500 6.063 17.018 1.00 97.12 124 TYR A O 1
ATOM 1056 N N . LYS A 1 125 ? -13.054 5.156 15.551 1.00 96.00 125 LYS A N 1
ATOM 1057 C CA . LYS A 1 125 ? -12.623 4.065 16.431 1.00 96.00 125 LYS A CA 1
ATOM 1058 C C . LYS A 1 125 ? -11.952 4.567 17.702 1.00 96.00 125 LYS A C 1
ATOM 1060 O O . LYS A 1 125 ? -12.218 4.000 18.748 1.00 96.00 125 LYS A O 1
ATOM 1065 N N . ILE A 1 126 ? -11.118 5.599 17.638 1.00 96.31 126 ILE A N 1
ATOM 1066 C CA . ILE A 1 126 ? -10.419 6.140 18.813 1.00 96.31 126 ILE A CA 1
ATOM 1067 C C . ILE A 1 126 ? -11.391 6.818 19.785 1.00 96.31 126 ILE A C 1
ATOM 1069 O O . ILE A 1 126 ? -11.226 6.677 20.990 1.00 96.31 126 ILE A O 1
ATOM 1073 N N . PHE A 1 127 ? -12.394 7.542 19.282 1.00 96.62 127 PHE A N 1
ATOM 1074 C CA . PHE A 1 127 ? -13.327 8.295 20.130 1.00 96.62 127 PHE A CA 1
ATOM 1075 C C . PHE A 1 127 ? -14.554 7.499 20.602 1.00 96.62 127 PHE A C 1
ATOM 1077 O O . PHE A 1 127 ? -15.239 7.954 21.513 1.00 96.62 127 PHE A O 1
ATOM 1084 N N . ASN A 1 128 ? -14.860 6.351 19.986 1.00 92.31 128 ASN A N 1
ATOM 1085 C CA . ASN A 1 128 ? -16.054 5.543 20.291 1.00 92.31 128 ASN A CA 1
ATOM 1086 C C . ASN A 1 128 ? -15.731 4.113 20.777 1.00 92.31 128 ASN A C 1
ATOM 1088 O O . ASN A 1 128 ? -16.623 3.263 20.800 1.00 92.31 128 ASN A O 1
ATOM 1092 N N . LEU A 1 129 ? -14.471 3.833 21.125 1.00 67.31 129 LEU A N 1
ATOM 1093 C CA . LEU A 1 129 ? -14.040 2.633 21.857 1.00 67.31 129 LEU A CA 1
ATOM 1094 C C . LEU A 1 129 ? -13.699 3.001 23.300 1.00 67.31 129 LEU A C 1
ATOM 1096 O O . LEU A 1 129 ? -13.959 2.141 24.168 1.00 67.31 129 LEU A O 1
#

Radius of gyration: 15.03 Å; chains: 1; bounding box: 33×32×38 Å